Protein AF-A0AAD9LK97-F1 (afdb_monomer_lite)

Foldseek 3Di:
DPPPPPCPVPDDPVNVVVVVVVVVVVVCVVVVVVVCCVVCVPVVNVVVCCVPVPPDDDDPVPPPVVVVCVVPVVPPPDDDDD

InterPro domains:
  IPR056322 Microprotein, apicomplexa 21 [PF23535] (1-76)

Organism: Babesia divergens (NCBI:txid32595)

Structure (mmCIF, N/CA/C/O backbone):
data_AF-A0AAD9LK97-F1
#
_entry.id   AF-A0AAD9LK97-F1
#
loop_
_atom_site.group_PDB
_atom_site.id
_atom_site.type_symbol
_atom_site.label_atom_id
_atom_site.label_alt_id
_atom_site.label_comp_id
_atom_site.label_asym_id
_atom_site.label_entity_id
_atom_site.label_seq_id
_atom_site.pdbx_PDB_ins_code
_atom_site.Cartn_x
_atom_site.Cartn_y
_atom_site.Cartn_z
_atom_site.occupancy
_atom_site.B_iso_or_equiv
_atom_site.auth_seq_id
_atom_site.auth_comp_id
_atom_site.auth_asym_id
_atom_site.auth_atom_id
_atom_site.pdbx_PDB_model_num
ATOM 1 N N . MET A 1 1 ? -20.920 5.457 52.830 1.00 46.16 1 MET A N 1
ATOM 2 C CA . MET A 1 1 ? -19.805 4.676 52.246 1.00 46.16 1 MET A CA 1
ATOM 3 C C . MET A 1 1 ? -20.353 3.682 51.217 1.00 46.16 1 MET A C 1
ATOM 5 O O . MET A 1 1 ? -20.476 2.509 51.525 1.00 46.16 1 MET A O 1
ATOM 9 N N . SER A 1 2 ? -20.738 4.126 50.012 1.00 50.59 2 SER A N 1
ATOM 10 C CA . SER A 1 2 ? -21.090 3.203 48.908 1.00 50.59 2 SER A CA 1
ATOM 11 C C . SER A 1 2 ? -21.052 3.875 47.523 1.00 50.59 2 SER A C 1
ATOM 13 O O . SER A 1 2 ? -21.879 3.614 46.658 1.00 50.59 2 SER A O 1
ATOM 15 N N . LEU A 1 3 ? -20.042 4.716 47.271 1.00 54.28 3 LEU A N 1
ATOM 16 C CA . LEU A 1 3 ? -19.745 5.237 45.922 1.00 54.28 3 LEU A CA 1
ATOM 17 C C . LEU A 1 3 ? -19.066 4.191 45.010 1.00 54.28 3 LEU A C 1
ATOM 19 O O . LEU A 1 3 ? -18.934 4.401 43.810 1.00 54.28 3 LEU A O 1
ATOM 23 N N . TRP A 1 4 ? -18.684 3.040 45.573 1.00 57.38 4 TRP A N 1
ATOM 24 C CA . TRP A 1 4 ? -17.991 1.938 44.893 1.00 57.38 4 TRP A CA 1
ATOM 25 C C . TRP A 1 4 ? -18.908 0.814 44.372 1.00 57.38 4 TRP A C 1
ATOM 27 O O . TRP A 1 4 ? -18.420 -0.126 43.754 1.00 57.38 4 TRP A O 1
ATOM 37 N N . GLY A 1 5 ? -20.226 0.884 44.599 1.00 54.78 5 GLY A N 1
ATOM 38 C CA . GLY A 1 5 ? -21.188 -0.137 44.142 1.00 54.78 5 GLY A CA 1
ATOM 39 C C . GLY A 1 5 ? -21.927 0.211 42.843 1.00 54.78 5 GLY A C 1
ATOM 40 O O . GLY A 1 5 ? -22.578 -0.645 42.247 1.00 54.78 5 GLY A O 1
ATOM 41 N N . TYR A 1 6 ? -21.839 1.462 42.384 1.00 52.78 6 TYR A N 1
ATOM 42 C CA . TYR A 1 6 ? -22.673 1.986 41.301 1.00 52.78 6 TYR A CA 1
ATOM 43 C C . TYR A 1 6 ? -21.977 1.882 39.940 1.00 52.78 6 TYR A C 1
ATOM 45 O O . TYR A 1 6 ? -21.587 2.881 39.352 1.00 52.78 6 TYR A O 1
ATOM 53 N N . GLY A 1 7 ? -21.762 0.661 39.446 1.00 55.97 7 GLY A N 1
ATOM 54 C CA . GLY A 1 7 ? -21.505 0.402 38.020 1.00 55.97 7 GLY A CA 1
ATOM 55 C C . GLY A 1 7 ? -20.290 1.082 37.364 1.00 55.97 7 GLY A C 1
ATOM 56 O O . GLY A 1 7 ? -20.127 0.938 36.155 1.00 55.97 7 GLY A O 1
ATOM 57 N N . PHE A 1 8 ? -19.420 1.769 38.112 1.00 55.97 8 PHE A N 1
ATOM 58 C CA . PHE A 1 8 ? -18.229 2.449 37.585 1.00 55.97 8 PHE A CA 1
ATOM 59 C C . PHE A 1 8 ? -17.213 1.479 36.961 1.00 55.97 8 PHE A C 1
ATOM 61 O O . PHE A 1 8 ? -16.435 1.873 36.096 1.00 55.97 8 PHE A O 1
ATOM 68 N N . THR A 1 9 ? -17.258 0.199 37.338 1.00 61.91 9 THR A N 1
ATOM 69 C CA . THR A 1 9 ? -16.462 -0.884 36.739 1.00 61.91 9 THR A CA 1
ATOM 70 C C . THR A 1 9 ? -17.094 -1.490 35.484 1.00 61.91 9 THR A C 1
ATOM 72 O O . THR A 1 9 ? -16.428 -2.222 34.752 1.00 61.91 9 THR A O 1
ATOM 75 N N . ARG A 1 10 ? -18.371 -1.208 35.195 1.00 66.56 10 ARG A N 1
ATOM 76 C CA . ARG A 1 10 ? -19.064 -1.784 34.042 1.00 66.56 10 ARG A CA 1
ATOM 77 C C . ARG A 1 10 ? -18.741 -0.956 32.806 1.00 66.56 10 ARG A C 1
ATOM 79 O O . ARG A 1 10 ? -19.331 0.096 32.567 1.00 66.56 10 ARG A O 1
ATOM 86 N N . GLU A 1 11 ? -17.799 -1.440 32.000 1.00 65.88 11 GLU A N 1
ATOM 87 C CA . GLU A 1 11 ? -17.483 -0.802 30.725 1.00 65.88 11 GLU A CA 1
ATOM 88 C C . GLU A 1 11 ? -18.741 -0.662 29.863 1.00 65.88 11 GLU A C 1
ATOM 90 O O . GLU A 1 11 ? -19.401 -1.641 29.501 1.00 65.88 11 GLU A O 1
ATOM 95 N N . SER A 1 12 ? -19.072 0.583 29.517 1.00 74.81 12 SER A N 1
ATOM 96 C CA . SER A 1 12 ? -20.118 0.869 28.542 1.00 74.81 12 SER A CA 1
ATOM 97 C C . SER A 1 12 ? -19.777 0.188 27.216 1.00 74.81 12 SER A C 1
ATOM 99 O O . SER A 1 12 ? -18.637 0.261 26.744 1.00 74.81 12 SER A O 1
ATOM 101 N N . LYS A 1 13 ? -20.779 -0.433 26.577 1.00 77.62 13 LYS A N 1
ATOM 102 C CA . LY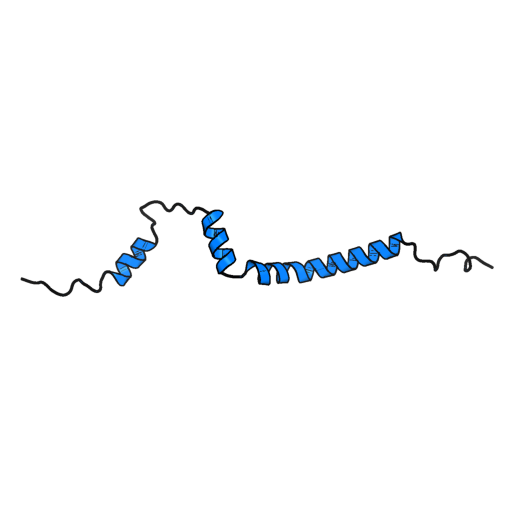S A 1 13 ? -20.638 -1.064 25.252 1.00 77.62 13 LYS A CA 1
ATOM 103 C C . LYS A 1 13 ? -19.993 -0.110 24.234 1.00 77.62 13 LYS A C 1
ATOM 105 O O . LYS A 1 13 ? -19.203 -0.555 23.407 1.00 77.62 13 LYS A O 1
ATOM 110 N N . SER A 1 14 ? -20.266 1.192 24.358 1.00 78.44 14 SER A N 1
ATOM 111 C CA . SER A 1 14 ? -19.671 2.246 23.530 1.00 78.44 14 SER A CA 1
ATOM 112 C C . SER A 1 14 ? -18.154 2.382 23.737 1.00 78.44 14 SER A C 1
ATOM 114 O O . S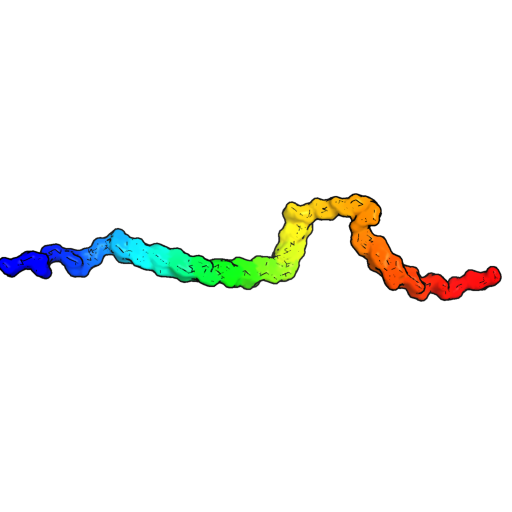ER A 1 14 ? -17.397 2.349 22.769 1.00 78.44 14 SER A O 1
ATOM 116 N N . LYS A 1 15 ? -17.677 2.397 24.992 1.00 80.31 15 LYS A N 1
ATOM 117 C CA . LYS A 1 15 ? -16.235 2.464 25.302 1.00 80.31 15 LYS A CA 1
ATOM 118 C C . LYS A 1 15 ? -15.483 1.232 24.789 1.00 80.31 15 LYS A C 1
ATOM 120 O O . LYS A 1 15 ? -14.378 1.354 24.262 1.00 80.31 15 LYS A O 1
ATOM 125 N N . ARG A 1 16 ? -16.100 0.048 24.874 1.00 82.44 16 ARG A N 1
ATOM 126 C CA . ARG A 1 16 ? -15.532 -1.193 24.322 1.00 82.44 16 ARG A CA 1
ATOM 127 C C . ARG A 1 16 ? -15.455 -1.160 22.793 1.00 82.44 16 ARG A C 1
ATOM 129 O O . ARG A 1 16 ? -14.461 -1.613 22.229 1.00 82.44 16 ARG A O 1
ATOM 136 N N . ALA A 1 17 ? -16.475 -0.620 22.126 1.00 84.75 17 ALA A N 1
ATOM 137 C CA . ALA A 1 17 ? -16.476 -0.449 20.675 1.00 84.75 17 ALA A CA 1
ATOM 138 C C . ALA A 1 17 ? -15.398 0.550 20.225 1.00 84.75 17 ALA A C 1
ATOM 140 O O . ALA A 1 17 ? -14.605 0.221 19.348 1.00 84.75 17 ALA A O 1
ATOM 141 N N . GLN A 1 18 ? -15.289 1.712 20.877 1.00 84.38 18 GLN A N 1
ATOM 142 C CA . GLN A 1 18 ? -14.249 2.706 20.579 1.00 84.38 18 GLN A CA 1
ATOM 143 C C . GLN A 1 18 ? -12.835 2.138 20.702 1.00 84.38 18 GLN A C 1
ATOM 145 O O . GLN A 1 18 ? -12.004 2.391 19.835 1.00 84.38 18 GLN A O 1
ATOM 150 N N . ARG A 1 19 ? -12.555 1.325 21.729 1.00 84.25 19 ARG A N 1
ATOM 151 C CA . ARG A 1 19 ? -11.238 0.684 21.869 1.00 84.25 19 ARG A CA 1
ATOM 152 C C . ARG A 1 19 ? -10.920 -0.261 20.717 1.00 84.25 19 ARG A C 1
ATOM 154 O O . ARG A 1 19 ? -9.789 -0.248 20.243 1.00 84.25 19 ARG A O 1
ATOM 161 N N . ARG A 1 20 ? -11.906 -1.037 20.250 1.00 87.25 20 ARG A N 1
ATOM 162 C CA . ARG A 1 20 ? -11.757 -1.939 19.093 1.00 87.25 20 ARG A CA 1
ATOM 163 C C . ARG A 1 20 ? -11.515 -1.170 17.800 1.00 87.25 20 ARG A C 1
ATOM 165 O O . ARG A 1 20 ? -10.610 -1.523 17.056 1.00 87.25 20 ARG A O 1
ATOM 172 N N . TYR A 1 21 ? -12.277 -0.105 17.559 1.00 89.31 21 TYR A N 1
ATOM 173 C CA . TYR A 1 21 ? -12.058 0.753 16.395 1.00 89.31 21 TYR A CA 1
ATOM 174 C C . TYR A 1 21 ? -10.700 1.450 16.452 1.00 89.31 21 TYR A C 1
ATOM 176 O O . TYR A 1 21 ? -10.019 1.507 15.439 1.00 89.31 21 TYR A O 1
ATOM 184 N N . GLY A 1 22 ? -10.262 1.904 17.630 1.00 88.56 22 GLY A N 1
ATOM 185 C CA . GLY A 1 22 ? -8.938 2.501 17.807 1.00 88.56 22 GLY A CA 1
ATOM 186 C C . GLY A 1 22 ? -7.796 1.521 17.526 1.00 88.56 22 GLY A C 1
ATOM 187 O O . GLY A 1 22 ? -6.852 1.869 16.823 1.00 88.56 22 GLY A O 1
ATOM 188 N N . THR A 1 23 ? -7.898 0.276 18.010 1.00 90.81 23 THR A N 1
ATOM 189 C CA . THR A 1 23 ? -6.888 -0.764 17.719 1.00 90.81 23 THR A CA 1
ATOM 190 C C . THR A 1 23 ? -6.900 -1.173 16.254 1.00 90.81 23 THR A C 1
ATOM 192 O O . THR A 1 23 ? -5.835 -1.318 15.661 1.00 90.81 23 THR A O 1
ATOM 195 N N . PHE A 1 24 ? -8.082 -1.317 15.652 1.00 93.75 24 PHE A N 1
ATOM 196 C CA . PHE A 1 24 ? -8.205 -1.600 14.225 1.00 93.75 24 PHE A CA 1
ATOM 197 C C . PHE A 1 24 ? -7.624 -0.470 13.374 1.00 93.75 24 PHE A C 1
ATOM 199 O O . PHE A 1 24 ? -6.857 -0.739 12.457 1.00 93.75 24 PHE A O 1
ATOM 206 N N . TYR A 1 25 ? -7.930 0.785 13.707 1.00 92.94 25 TYR A N 1
ATOM 207 C CA . TYR A 1 25 ? -7.416 1.953 13.000 1.00 92.94 25 TYR A CA 1
ATOM 208 C C . TYR A 1 25 ? -5.887 1.996 13.040 1.00 92.94 25 TYR A C 1
ATOM 210 O O . TYR A 1 25 ? -5.251 2.025 11.989 1.00 92.94 25 TYR A O 1
ATOM 218 N N . LEU A 1 26 ? -5.293 1.887 14.232 1.00 93.06 26 LEU A N 1
ATOM 219 C CA . LEU A 1 26 ? -3.838 1.843 14.392 1.00 93.06 26 LEU A CA 1
ATOM 220 C C . LEU A 1 26 ? -3.216 0.661 13.641 1.00 93.06 26 LEU A C 1
ATOM 222 O O . LEU A 1 26 ? -2.255 0.851 12.904 1.00 93.06 26 LEU A O 1
ATOM 226 N N . GLY A 1 27 ? -3.785 -0.542 13.761 1.00 93.19 27 GLY A N 1
ATOM 227 C CA . GLY A 1 27 ? -3.298 -1.717 13.036 1.00 93.19 27 GLY A CA 1
ATOM 228 C C . GLY A 1 27 ? -3.376 -1.541 11.518 1.00 93.19 27 GLY A C 1
ATOM 229 O O . GLY A 1 27 ? -2.415 -1.828 10.809 1.00 93.19 27 GLY A O 1
ATOM 230 N N . SER A 1 28 ? -4.488 -1.002 11.017 1.00 92.31 28 SER A N 1
ATOM 231 C CA . SER A 1 28 ? -4.671 -0.729 9.592 1.00 92.31 28 SER A CA 1
ATOM 232 C C . SER A 1 28 ? -3.686 0.320 9.080 1.00 92.31 28 SER A C 1
ATOM 234 O O . SER A 1 28 ? -3.131 0.142 8.006 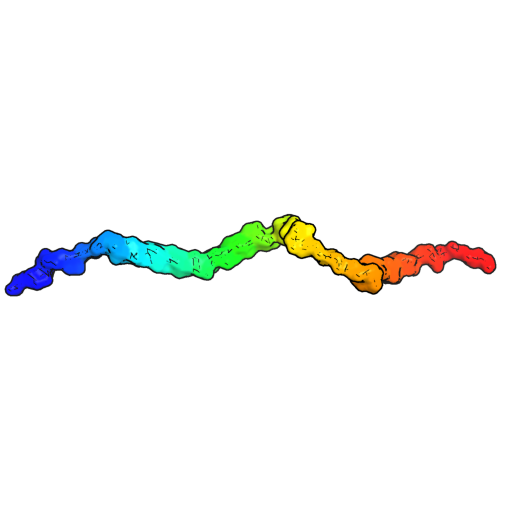1.00 92.31 28 SER A O 1
ATOM 236 N N . MET A 1 29 ? -3.370 1.352 9.862 1.00 93.06 29 MET A N 1
ATOM 237 C CA . MET A 1 29 ? -2.454 2.414 9.445 1.00 93.06 29 MET A CA 1
ATOM 238 C C . MET A 1 29 ? -1.045 1.886 9.118 1.00 93.06 29 MET A C 1
ATOM 240 O O . MET A 1 29 ? -0.401 2.398 8.206 1.00 93.06 29 MET A O 1
ATOM 244 N N . PHE A 1 30 ? -0.595 0.830 9.805 1.00 92.31 30 PHE A N 1
ATOM 245 C CA . PHE A 1 30 ? 0.704 0.195 9.554 1.00 92.31 30 PHE A CA 1
ATOM 246 C C . PHE A 1 30 ? 0.638 -0.994 8.590 1.00 92.31 30 PHE A C 1
ATOM 248 O O . PHE A 1 30 ? 1.570 -1.211 7.819 1.00 92.31 30 PHE A O 1
ATOM 255 N N . LEU A 1 31 ? -0.442 -1.778 8.617 1.00 93.00 31 LEU A N 1
ATOM 256 C CA . LEU A 1 31 ? -0.558 -2.978 7.782 1.00 93.00 31 LEU A CA 1
ATOM 257 C C . LEU A 1 31 ? -1.016 -2.665 6.357 1.00 93.00 31 LEU A C 1
ATOM 259 O O . LEU A 1 31 ? -0.588 -3.323 5.413 1.00 93.00 31 LEU A O 1
ATOM 263 N N . LEU A 1 32 ? -1.876 -1.664 6.184 1.00 91.19 32 LEU A N 1
ATOM 264 C CA . LEU A 1 32 ? -2.515 -1.360 4.907 1.00 91.19 32 LEU A CA 1
ATOM 265 C C . LEU A 1 32 ? -1.509 -0.936 3.820 1.00 91.19 32 LEU A C 1
ATOM 267 O O . LEU A 1 32 ? -1.628 -1.464 2.715 1.00 91.19 32 LEU A O 1
ATOM 271 N N . PRO A 1 33 ? -0.477 -0.106 4.090 1.00 89.06 33 PRO A N 1
ATOM 272 C CA . PRO A 1 33 ? 0.563 0.182 3.098 1.00 89.06 33 PRO A CA 1
ATOM 273 C C . PRO A 1 33 ? 1.273 -1.084 2.598 1.00 89.06 33 PRO A C 1
ATOM 275 O O . PRO A 1 33 ? 1.485 -1.245 1.398 1.00 89.06 33 PRO A O 1
ATOM 278 N N . SER A 1 34 ? 1.574 -2.019 3.501 1.00 89.75 34 SER A N 1
ATOM 279 C CA . SER A 1 34 ? 2.227 -3.291 3.168 1.00 89.75 34 SER A CA 1
ATOM 280 C C . SER A 1 34 ? 1.321 -4.209 2.347 1.00 89.75 34 SER A C 1
ATOM 282 O O . SER A 1 34 ? 1.781 -4.846 1.402 1.00 89.75 34 SER A O 1
ATOM 284 N N . VAL A 1 35 ? 0.024 -4.254 2.667 1.00 87.81 35 VAL A N 1
ATOM 285 C CA . VAL A 1 35 ? -0.971 -5.024 1.902 1.00 87.81 35 VAL A CA 1
ATOM 286 C C . VAL A 1 35 ? -1.136 -4.449 0.496 1.00 87.81 35 VAL A C 1
ATOM 288 O O . VAL A 1 35 ? -1.102 -5.201 -0.474 1.00 87.81 35 VAL A O 1
ATOM 291 N N . ILE A 1 36 ? -1.249 -3.123 0.370 1.00 87.12 36 ILE A N 1
ATOM 292 C CA . ILE A 1 36 ? -1.276 -2.430 -0.926 1.00 87.12 36 ILE A CA 1
ATOM 293 C C . ILE A 1 36 ? -0.034 -2.795 -1.730 1.00 87.12 36 ILE A C 1
ATOM 295 O O . ILE A 1 36 ? -0.159 -3.211 -2.876 1.00 87.12 36 ILE A O 1
ATOM 299 N N . TRP A 1 37 ? 1.151 -2.690 -1.132 1.00 85.38 37 TRP A N 1
ATOM 300 C CA . TRP A 1 37 ? 2.400 -3.004 -1.817 1.00 85.38 37 TRP A CA 1
ATOM 301 C C . TRP A 1 37 ? 2.452 -4.455 -2.300 1.00 85.38 37 TRP A C 1
ATOM 303 O O . TRP A 1 37 ? 2.822 -4.714 -3.440 1.00 85.38 37 TRP A O 1
ATOM 313 N N . TYR A 1 38 ? 2.042 -5.411 -1.469 1.00 83.88 38 TYR A N 1
ATOM 314 C CA . TYR A 1 38 ? 2.098 -6.824 -1.833 1.00 83.88 38 TYR A CA 1
ATOM 315 C C . TYR A 1 38 ? 1.067 -7.199 -2.908 1.00 83.88 38 TYR A C 1
ATOM 317 O O . TYR A 1 38 ? 1.359 -7.987 -3.805 1.00 83.88 38 TYR A O 1
ATOM 325 N N . CYS A 1 39 ? -0.134 -6.618 -2.853 1.00 82.25 39 CYS A N 1
ATOM 326 C CA . CYS A 1 39 ? -1.198 -6.908 -3.813 1.00 82.25 39 CYS A CA 1
ATOM 327 C C . CYS A 1 39 ? -1.039 -6.145 -5.137 1.00 82.25 39 CYS A C 1
ATOM 329 O O . CYS A 1 39 ? -1.307 -6.699 -6.201 1.00 82.25 39 CYS A O 1
ATOM 331 N N . LEU A 1 40 ? -0.620 -4.879 -5.083 1.00 78.00 40 LEU A N 1
ATOM 332 C CA . LEU A 1 40 ? -0.557 -3.971 -6.237 1.00 78.00 40 LEU A CA 1
ATOM 333 C C . LEU A 1 40 ? 0.865 -3.774 -6.774 1.00 78.00 40 LEU A C 1
ATOM 335 O O . LEU A 1 40 ? 1.027 -3.228 -7.858 1.00 78.00 40 LEU A O 1
ATOM 339 N N . GLY A 1 41 ? 1.892 -4.243 -6.063 1.00 75.94 41 GLY A N 1
ATOM 340 C CA . GLY A 1 41 ? 3.280 -4.236 -6.531 1.00 75.94 41 GLY A CA 1
ATOM 341 C C . GLY A 1 41 ? 3.595 -5.331 -7.552 1.00 75.94 41 GLY A C 1
ATOM 342 O O . GLY A 1 41 ? 4.722 -5.404 -8.038 1.00 75.94 41 GLY A O 1
ATOM 343 N N . ASN A 1 42 ? 2.626 -6.189 -7.897 1.00 82.50 42 ASN A N 1
ATOM 344 C CA . ASN A 1 42 ? 2.809 -7.175 -8.954 1.00 82.50 42 ASN A CA 1
ATOM 345 C C . ASN A 1 42 ? 2.993 -6.455 -10.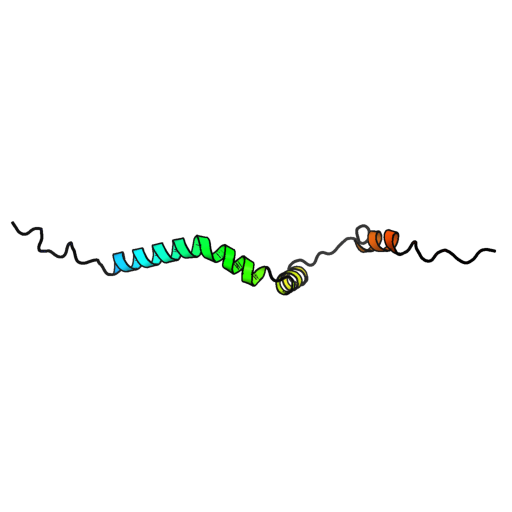306 1.00 82.50 42 ASN A C 1
ATOM 347 O O . ASN A 1 42 ? 2.072 -5.756 -10.741 1.00 82.50 42 ASN A O 1
ATOM 351 N N . PRO A 1 43 ? 4.119 -6.664 -11.017 1.00 77.81 43 PRO A N 1
ATOM 352 C CA . PRO A 1 43 ? 4.402 -5.994 -12.287 1.00 77.81 43 PRO A CA 1
ATOM 353 C C . PRO A 1 43 ? 3.321 -6.225 -13.351 1.00 77.81 43 PRO A C 1
ATOM 355 O O . PRO A 1 43 ? 3.131 -5.373 -14.218 1.00 77.81 43 PRO A O 1
ATOM 358 N N . ALA A 1 44 ? 2.567 -7.327 -13.271 1.00 79.38 44 ALA A N 1
ATOM 359 C CA . ALA A 1 44 ? 1.423 -7.571 -14.145 1.00 79.38 44 ALA A CA 1
ATOM 360 C C . ALA A 1 44 ? 0.277 -6.570 -13.907 1.00 79.38 44 ALA A C 1
ATOM 362 O O . ALA A 1 44 ? -0.312 -6.062 -14.861 1.00 79.38 44 ALA A O 1
ATOM 363 N N . VAL A 1 45 ? -0.012 -6.247 -12.643 1.00 76.75 45 VAL A N 1
ATOM 364 C CA . VAL A 1 45 ? -1.061 -5.289 -12.262 1.00 76.75 45 VAL A CA 1
ATOM 365 C C . VAL A 1 45 ? -0.607 -3.867 -12.579 1.00 76.75 45 VAL A C 1
ATOM 367 O O . VAL A 1 45 ? -1.360 -3.100 -13.180 1.00 76.75 45 VAL A O 1
ATOM 370 N N . THR A 1 46 ? 0.648 -3.534 -12.273 1.00 79.19 46 THR A N 1
ATOM 371 C CA . THR A 1 46 ? 1.232 -2.220 -12.573 1.00 79.19 46 THR A CA 1
ATOM 372 C C . THR A 1 46 ? 1.303 -1.957 -14.076 1.00 79.19 46 THR A C 1
ATOM 374 O O . THR A 1 46 ? 0.958 -0.868 -14.527 1.00 79.19 46 THR A O 1
ATOM 377 N N . GLY A 1 47 ? 1.693 -2.959 -14.873 1.00 78.81 47 GLY A N 1
ATOM 378 C CA . GLY A 1 47 ? 1.731 -2.859 -16.333 1.00 78.81 47 GLY A CA 1
ATOM 379 C C . GLY A 1 47 ? 0.340 -2.714 -16.953 1.00 78.81 47 GLY A C 1
ATOM 380 O O . GLY A 1 47 ? 0.150 -1.907 -17.865 1.00 78.81 47 GLY A O 1
ATOM 381 N N . TRP A 1 48 ? -0.655 -3.440 -16.428 1.00 81.31 48 TRP A N 1
ATOM 382 C CA . TRP A 1 48 ? -2.049 -3.264 -16.836 1.00 81.31 48 TRP A CA 1
ATOM 383 C C . TRP A 1 48 ? -2.560 -1.852 -16.515 1.00 81.31 48 TRP A C 1
ATOM 385 O O . TRP A 1 48 ? -3.166 -1.219 -17.383 1.00 81.31 48 TRP A O 1
ATOM 395 N N . PHE A 1 49 ? -2.261 -1.341 -15.316 1.00 81.00 49 PHE A N 1
ATOM 396 C CA . PHE A 1 49 ? -2.648 -0.000 -14.876 1.00 81.00 49 PHE A CA 1
ATOM 397 C C . PHE A 1 49 ? -2.000 1.096 -15.729 1.00 81.00 49 PHE A C 1
ATOM 399 O O . PHE A 1 49 ? -2.712 1.959 -16.239 1.00 81.00 49 PHE A O 1
ATOM 406 N N . LEU A 1 50 ? -0.681 1.036 -15.960 1.00 78.81 50 LEU A N 1
ATOM 407 C CA . LEU A 1 50 ? 0.019 2.012 -16.804 1.00 78.81 50 LEU A CA 1
ATOM 408 C C . LEU A 1 50 ? -0.589 2.079 -18.207 1.00 78.81 50 LEU A C 1
ATOM 410 O O . LEU A 1 50 ? -0.814 3.165 -18.726 1.00 78.81 50 LEU A O 1
ATOM 414 N N . LYS A 1 51 ? -0.900 0.920 -18.799 1.00 78.38 51 LYS A N 1
ATOM 415 C CA . LYS A 1 51 ? -1.428 0.839 -20.164 1.00 78.38 51 LYS A CA 1
ATOM 416 C C . LYS A 1 51 ? -2.830 1.441 -20.313 1.00 78.38 51 LYS A C 1
ATOM 418 O O . LYS A 1 51 ? -3.147 1.939 -21.388 1.00 78.38 51 LYS A O 1
ATOM 423 N N . HIS A 1 52 ? -3.668 1.369 -19.277 1.00 79.00 52 HIS A N 1
ATOM 424 C CA . HIS A 1 52 ? -5.065 1.818 -19.351 1.00 79.00 52 HIS A CA 1
ATOM 425 C C . HIS A 1 52 ? -5.293 3.213 -18.767 1.00 79.00 52 HIS A C 1
ATOM 427 O O . HIS A 1 52 ? -6.169 3.927 -19.245 1.00 79.00 52 HIS A O 1
ATOM 433 N N . VAL A 1 53 ? -4.538 3.600 -17.738 1.00 78.06 53 VAL A N 1
ATOM 434 C CA . VAL A 1 53 ? -4.785 4.843 -16.989 1.00 78.06 53 VAL A CA 1
ATOM 435 C C . VAL A 1 53 ? -3.894 5.990 -17.459 1.00 78.06 53 VAL A C 1
ATOM 437 O O . VAL A 1 53 ? -4.312 7.143 -17.412 1.00 78.06 53 VAL A O 1
ATOM 440 N N . LEU A 1 54 ? -2.695 5.689 -17.961 1.00 73.06 54 LEU A N 1
ATOM 441 C CA . LEU A 1 54 ? -1.760 6.676 -18.500 1.00 73.06 54 LEU A CA 1
ATOM 442 C C . LEU A 1 54 ? -1.475 6.366 -19.975 1.00 73.06 54 LEU A C 1
ATOM 444 O O . LEU A 1 54 ? -0.454 5.752 -20.289 1.00 73.06 54 LEU A O 1
ATOM 448 N N . PRO A 1 55 ? -2.349 6.785 -20.910 1.00 66.31 55 PRO A N 1
ATOM 449 C CA . PRO A 1 55 ? -2.009 6.773 -22.324 1.00 66.31 55 PRO A CA 1
ATOM 450 C C . PRO A 1 55 ? -0.910 7.813 -22.565 1.00 66.31 55 PRO A C 1
ATOM 452 O O . PRO A 1 55 ? -1.175 8.987 -22.816 1.00 66.31 55 PRO A O 1
ATOM 455 N N . VAL A 1 56 ? 0.347 7.392 -22.440 1.00 68.00 56 VAL A N 1
ATOM 456 C CA . VAL A 1 56 ? 1.492 8.247 -22.745 1.00 68.00 56 VAL A CA 1
ATOM 457 C C . VAL A 1 56 ? 1.612 8.334 -24.262 1.00 68.00 56 VAL A C 1
ATOM 459 O O . VAL A 1 56 ? 2.132 7.432 -24.917 1.00 68.00 56 VAL A O 1
ATOM 462 N N . SER A 1 57 ? 1.068 9.407 -24.830 1.00 66.94 57 SER A N 1
ATOM 463 C CA . SER A 1 57 ? 1.284 9.756 -26.229 1.00 66.94 57 SER A CA 1
ATOM 464 C C . SER A 1 57 ? 2.597 10.522 -26.328 1.00 66.94 57 SER A C 1
ATOM 466 O O . SER A 1 57 ? 2.661 11.687 -25.941 1.00 66.94 57 SER A O 1
ATOM 468 N N . TYR A 1 58 ? 3.643 9.870 -26.828 1.00 66.44 58 TYR A N 1
ATOM 469 C CA . TYR A 1 58 ? 4.897 10.551 -27.134 1.00 66.44 58 TYR A CA 1
ATOM 470 C C . TYR A 1 58 ? 4.774 11.296 -28.470 1.00 66.44 58 TYR A C 1
ATOM 472 O O . TYR A 1 58 ? 4.197 10.748 -29.417 1.00 66.44 58 TYR A O 1
ATOM 480 N N . PRO A 1 59 ? 5.293 12.531 -28.577 1.00 74.44 59 PRO A N 1
ATOM 481 C CA . PRO A 1 59 ? 5.474 13.169 -29.871 1.00 74.44 59 PRO A CA 1
ATOM 482 C C . PRO A 1 59 ? 6.470 12.351 -30.716 1.00 74.44 59 PRO A C 1
ATOM 484 O O . PRO A 1 59 ? 7.349 11.689 -30.163 1.00 74.44 59 PRO A O 1
ATOM 487 N N . PRO A 1 60 ? 6.361 12.386 -32.055 1.00 68.00 60 PRO A N 1
ATOM 488 C CA . PRO A 1 60 ? 7.167 11.544 -32.946 1.00 68.00 60 PRO A CA 1
ATOM 489 C C . PRO A 1 60 ? 8.680 11.790 -32.835 1.00 68.00 60 PRO A C 1
ATOM 491 O O . PRO A 1 60 ? 9.464 10.913 -33.185 1.00 68.00 60 PRO A O 1
ATOM 494 N N . GLU A 1 61 ? 9.089 12.959 -32.343 1.00 71.06 61 GLU A N 1
ATOM 495 C CA . GLU A 1 61 ? 10.496 13.328 -32.148 1.00 71.06 61 GLU A CA 1
ATOM 496 C C . GLU A 1 61 ? 11.133 12.649 -30.926 1.00 71.06 61 GLU A C 1
ATOM 498 O O . GLU A 1 61 ? 12.347 12.468 -30.895 1.00 71.06 61 GLU A O 1
ATOM 503 N N . ASP A 1 62 ? 10.320 12.230 -29.954 1.00 69.06 62 ASP A N 1
ATOM 504 C CA . ASP A 1 62 ? 10.764 11.754 -28.638 1.00 69.06 62 ASP A CA 1
ATOM 505 C C . ASP A 1 62 ? 10.414 10.269 -28.421 1.00 69.06 62 ASP A C 1
ATOM 507 O O . ASP A 1 62 ? 10.287 9.788 -27.294 1.00 69.06 62 ASP A O 1
ATOM 511 N N . ASP A 1 63 ? 10.217 9.520 -29.516 1.00 72.38 63 ASP A N 1
ATOM 512 C CA . ASP A 1 63 ? 9.924 8.089 -29.449 1.00 72.38 63 ASP A CA 1
ATOM 513 C C . ASP A 1 63 ? 11.142 7.340 -28.861 1.00 72.38 63 ASP A C 1
ATOM 515 O O . ASP A 1 63 ? 12.207 7.287 -29.492 1.00 72.38 63 ASP A O 1
ATOM 519 N N . PRO A 1 64 ? 11.016 6.688 -27.685 1.00 69.62 64 PRO A N 1
ATOM 520 C CA . PRO A 1 64 ? 12.119 5.967 -27.044 1.00 69.62 64 PRO A CA 1
ATOM 521 C C . PRO A 1 64 ? 12.687 4.832 -27.915 1.00 69.62 64 PRO A C 1
ATOM 523 O O . PRO A 1 64 ? 13.809 4.363 -27.698 1.00 69.62 64 PRO A O 1
ATOM 526 N N . ARG A 1 65 ? 11.952 4.399 -28.949 1.00 73.94 65 ARG A N 1
ATOM 527 C CA . ARG A 1 65 ? 12.432 3.426 -29.937 1.00 73.94 65 ARG A CA 1
ATOM 528 C C . ARG A 1 65 ? 13.552 3.978 -30.817 1.00 73.94 65 ARG A C 1
ATOM 530 O O . ARG A 1 65 ? 14.357 3.178 -31.297 1.00 73.94 65 ARG A O 1
ATOM 537 N N . ILE A 1 66 ? 13.655 5.295 -30.997 1.00 74.81 66 ILE A N 1
ATOM 538 C CA . ILE A 1 66 ? 14.710 5.941 -31.795 1.00 74.81 66 ILE A CA 1
ATOM 539 C C . ILE A 1 66 ? 16.087 5.608 -31.215 1.00 74.81 66 ILE A C 1
ATOM 541 O O . ILE A 1 66 ? 16.961 5.126 -31.936 1.00 74.81 66 ILE A O 1
ATOM 545 N N . ILE A 1 67 ? 16.257 5.751 -29.897 1.00 71.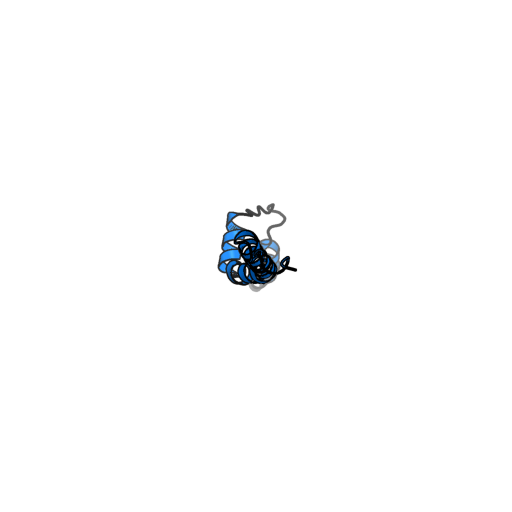56 67 ILE A N 1
ATOM 546 C CA . ILE A 1 67 ? 17.519 5.442 -29.208 1.00 71.56 67 ILE A CA 1
ATOM 547 C C . ILE A 1 67 ? 17.856 3.953 -29.359 1.00 71.56 67 ILE A C 1
ATOM 549 O O . ILE A 1 67 ? 18.982 3.602 -29.715 1.00 71.56 67 ILE A O 1
ATOM 553 N N . SER A 1 68 ? 16.870 3.068 -29.169 1.00 71.94 68 SER A N 1
ATOM 554 C CA . SER A 1 68 ? 17.070 1.620 -29.323 1.00 71.94 68 SER A CA 1
ATOM 555 C C . SER A 1 68 ? 17.510 1.233 -30.743 1.00 71.94 68 SER A C 1
ATOM 557 O O . SER A 1 68 ? 18.405 0.398 -30.896 1.00 71.94 68 SER A O 1
ATOM 559 N N . ARG A 1 69 ? 16.940 1.888 -31.767 1.00 76.25 69 ARG A N 1
ATOM 560 C CA . ARG A 1 69 ? 17.251 1.690 -33.188 1.00 76.25 69 ARG A CA 1
ATOM 561 C C . ARG A 1 69 ? 18.658 2.175 -33.530 1.00 76.25 69 ARG A C 1
ATOM 563 O O . ARG A 1 69 ? 19.364 1.480 -34.249 1.00 76.25 69 ARG A O 1
ATOM 570 N N . ILE A 1 70 ? 19.088 3.314 -32.989 1.00 75.56 70 ILE A N 1
ATOM 571 C CA . ILE A 1 70 ? 20.450 3.836 -33.187 1.00 75.56 70 ILE A CA 1
ATOM 572 C C . ILE A 1 70 ? 21.488 2.896 -32.559 1.00 75.56 70 ILE A C 1
ATOM 574 O O . ILE A 1 70 ? 22.533 2.637 -33.153 1.00 75.56 70 ILE A O 1
ATOM 578 N N . TYR A 1 71 ? 21.197 2.364 -31.370 1.00 71.88 71 TYR A N 1
ATOM 579 C CA . TYR A 1 71 ? 22.158 1.565 -30.609 1.00 71.88 71 TYR A CA 1
ATOM 580 C C . TYR A 1 71 ? 22.288 0.120 -31.117 1.00 71.88 71 TYR A C 1
ATOM 582 O O . TYR A 1 71 ? 23.394 -0.414 -31.182 1.00 71.88 71 TYR A O 1
ATOM 590 N N . HIS A 1 72 ? 21.175 -0.513 -31.506 1.00 74.56 72 HIS A N 1
ATOM 591 C CA . HIS A 1 72 ? 21.157 -1.915 -31.947 1.00 74.56 72 HIS A CA 1
ATOM 592 C C . HIS A 1 72 ? 21.132 -2.081 -33.473 1.00 74.56 72 HIS A C 1
ATOM 594 O O . HIS A 1 72 ? 21.586 -3.105 -33.971 1.00 74.56 72 HIS A O 1
ATOM 600 N N . GLY A 1 73 ? 20.668 -1.080 -34.227 1.00 60.50 73 GLY A N 1
ATOM 601 C CA . GLY A 1 73 ? 20.608 -1.114 -35.695 1.00 60.50 73 GLY A CA 1
ATOM 602 C C . GLY A 1 73 ? 21.940 -0.838 -36.397 1.00 60.50 73 GLY A C 1
ATOM 603 O O . GLY A 1 73 ? 22.014 -0.919 -37.618 1.00 60.50 73 GLY A O 1
ATOM 604 N N . ARG A 1 74 ? 23.015 -0.529 -35.658 1.00 56.47 74 ARG A N 1
ATOM 605 C CA . ARG A 1 74 ? 24.350 -0.283 -36.233 1.00 56.47 74 ARG A CA 1
ATOM 606 C C . ARG A 1 74 ? 25.175 -1.559 -36.466 1.00 56.47 74 ARG A C 1
ATOM 608 O O . ARG A 1 74 ? 26.357 -1.452 -36.780 1.00 56.47 74 ARG A O 1
ATOM 615 N N . LYS A 1 75 ? 24.604 -2.756 -36.284 1.00 54.56 75 LYS A N 1
ATOM 616 C CA . LYS A 1 75 ? 25.342 -4.019 -36.463 1.00 54.56 75 LYS A CA 1
ATOM 617 C C . LYS A 1 75 ? 25.248 -4.656 -37.854 1.00 54.56 75 LYS A C 1
ATOM 619 O O . LYS A 1 75 ? 26.107 -5.479 -38.138 1.00 54.56 75 LYS A O 1
ATOM 624 N N . ASP A 1 76 ? 24.374 -4.178 -38.743 1.00 57.12 76 ASP A N 1
ATOM 625 C CA . ASP A 1 76 ? 24.137 -4.836 -40.044 1.00 57.12 76 ASP A CA 1
ATOM 626 C C . ASP A 1 76 ? 24.424 -3.929 -41.263 1.00 57.12 76 ASP A C 1
ATOM 628 O O . ASP A 1 76 ? 23.741 -3.997 -42.274 1.00 57.12 76 ASP A O 1
ATOM 632 N N . ASN A 1 77 ? 25.430 -3.049 -41.177 1.00 49.62 77 ASN A N 1
ATOM 633 C CA . ASN A 1 77 ? 25.997 -2.351 -42.348 1.00 49.62 77 ASN A CA 1
ATOM 634 C C . ASN A 1 77 ? 27.504 -2.624 -42.450 1.00 49.62 77 ASN A C 1
ATOM 636 O O . ASN A 1 77 ? 28.347 -1.725 -42.489 1.00 49.62 77 ASN A O 1
ATOM 640 N N . LYS A 1 78 ? 27.842 -3.909 -42.419 1.00 50.91 78 LYS A N 1
ATOM 641 C CA . LYS A 1 78 ? 29.047 -4.442 -43.043 1.00 50.91 78 LYS A CA 1
ATOM 642 C C . LYS A 1 78 ? 28.538 -5.362 -44.142 1.00 50.91 78 LYS A C 1
ATOM 644 O O . LYS A 1 78 ? 27.628 -6.131 -43.867 1.00 50.91 78 LYS A O 1
ATOM 649 N N . ASP A 1 79 ? 29.139 -5.234 -45.314 1.00 53.66 79 ASP A N 1
ATOM 650 C CA . ASP A 1 79 ? 28.817 -5.927 -46.567 1.00 53.66 79 ASP A CA 1
ATOM 651 C C . ASP A 1 79 ? 27.914 -5.085 -47.473 1.00 53.66 79 ASP A C 1
ATOM 653 O O . ASP A 1 79 ? 26.691 -5.136 -47.431 1.00 53.66 79 ASP A O 1
ATOM 657 N N . ASP A 1 80 ? 28.560 -4.175 -48.206 1.00 43.62 80 ASP A N 1
ATOM 658 C CA . ASP A 1 80 ? 28.672 -4.288 -49.666 1.00 43.62 80 ASP A CA 1
ATOM 659 C C . ASP A 1 80 ? 29.303 -3.001 -50.224 1.00 43.62 80 ASP A C 1
ATOM 661 O O . ASP A 1 80 ? 28.642 -2.032 -50.593 1.00 43.62 80 ASP A O 1
ATOM 665 N N . THR A 1 81 ? 30.639 -2.996 -50.260 1.00 43.34 81 THR A N 1
ATOM 666 C CA . THR A 1 81 ? 31.403 -2.288 -51.300 1.00 43.34 81 THR A CA 1
ATOM 667 C C . THR A 1 81 ? 31.012 -2.840 -52.668 1.00 43.34 81 THR A C 1
ATOM 669 O O . THR A 1 81 ? 30.874 -4.056 -52.822 1.00 43.34 81 THR A O 1
ATOM 672 N N . PRO A 1 82 ? 30.906 -1.968 -53.671 1.00 40.16 82 PRO A N 1
ATOM 673 C CA . PRO A 1 82 ? 32.037 -1.829 -54.590 1.00 40.16 82 PRO A CA 1
ATOM 674 C C . PRO A 1 82 ? 32.652 -0.426 -54.613 1.00 40.16 82 PRO A C 1
ATOM 676 O O . PRO A 1 82 ? 31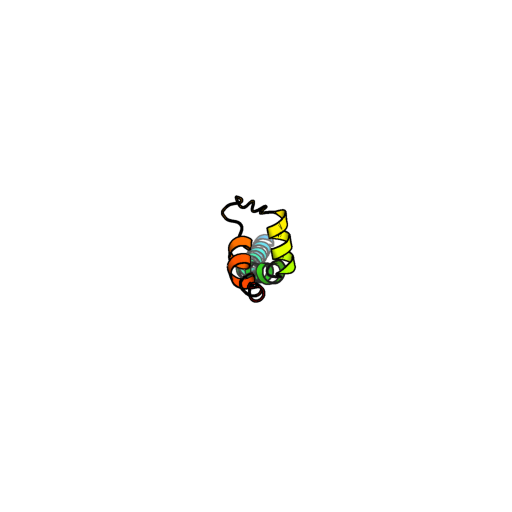.902 0.571 -54.521 1.00 40.16 82 PRO A O 1
#

pLDDT: mean 73.61, std 13.88, range [40.16, 93.75]

Sequence (82 aa):
MSLWGYGFTRESKSKRAQRRYGTFYLGSMFLLPSVIWYCLGNPAVTGWFLKHVLPVSYPPEDDPRIISRIYHGRKDNKDDTP

Radius of gyration: 31.75 Å; chains: 1; bounding box: 55×21×107 Å

Secondary structure (DSSP, 8-state):
--TTSSSTTS--HHHHHHHHHHHHHHHHHHHHHHHHHHHH--HHHHHHHHHHH------GGG-HHHHHHHHHGGGS------